Protein AF-A0A445HQZ4-F1 (afdb_monomer_lite)

pLDDT: mean 85.88, std 16.07, range [41.78, 96.69]

Sequence (71 aa):
MQGITRMDVALDAMRPLGFRTQLILRTVNELLDVYGGNQGWCFIEETYYKLLMEALLSKQQGSAEYKVENI

InterPro domains:
  IPR018848 WIYLD domain [PF10440] (4-61)
  IPR043017 WIYLD domain superfamily [G3DSA:1.10.8.850] (1-61)

Structure (mmCIF, N/CA/C/O backbone):
data_AF-A0A445HQZ4-F1
#
_entry.id   AF-A0A445HQZ4-F1
#
loop_
_atom_site.group_PDB
_atom_site.id
_atom_site.type_symbol
_atom_site.label_atom_id
_atom_site.label_alt_id
_atom_site.label_comp_id
_atom_site.label_asym_id
_atom_site.label_entity_id
_atom_site.label_seq_id
_atom_site.pdbx_PDB_ins_code
_atom_site.Cartn_x
_atom_site.Cartn_y
_atom_site.Cartn_z
_atom_site.occupancy
_atom_site.B_iso_or_equiv
_atom_site.auth_seq_id
_atom_site.auth_comp_id
_atom_site.auth_asym_id
_atom_site.auth_atom_id
_atom_site.pdbx_PDB_model_num
ATOM 1 N N . MET A 1 1 ? 3.554 -17.958 -18.831 1.00 41.78 1 MET A N 1
ATOM 2 C CA . MET A 1 1 ? 3.612 -17.737 -17.372 1.00 41.78 1 MET A CA 1
ATOM 3 C C . MET A 1 1 ? 3.610 -16.236 -17.149 1.00 41.78 1 MET A C 1
ATOM 5 O O . MET A 1 1 ? 4.554 -15.589 -17.580 1.00 41.78 1 MET A O 1
ATOM 9 N N . GLN A 1 2 ? 2.537 -15.666 -16.603 1.00 60.28 2 GLN A N 1
ATOM 10 C CA . GLN A 1 2 ? 2.590 -14.282 -16.124 1.00 60.28 2 GLN A CA 1
ATOM 11 C C . GLN A 1 2 ? 3.382 -14.305 -14.813 1.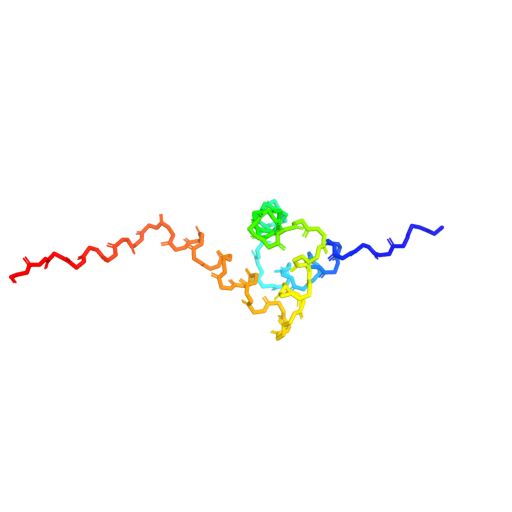00 60.28 2 GLN A C 1
ATOM 13 O O . GLN A 1 2 ? 3.067 -15.099 -13.930 1.00 60.28 2 GLN A O 1
ATOM 18 N N . GLY A 1 3 ? 4.476 -13.546 -14.742 1.00 74.38 3 GLY A N 1
ATOM 19 C CA . GLY A 1 3 ? 5.260 -13.428 -13.514 1.00 74.38 3 GLY A CA 1
ATOM 20 C C . GLY A 1 3 ? 4.433 -12.757 -12.420 1.00 74.38 3 GLY A C 1
ATOM 21 O O . GLY A 1 3 ? 3.600 -11.905 -12.721 1.00 74.38 3 GLY A O 1
ATOM 22 N N . ILE A 1 4 ? 4.660 -13.146 -11.165 1.00 84.44 4 ILE A N 1
ATOM 23 C CA . ILE A 1 4 ? 4.045 -12.492 -10.006 1.00 84.44 4 ILE A CA 1
ATOM 24 C C . ILE A 1 4 ? 4.579 -11.057 -9.949 1.00 84.44 4 ILE A C 1
ATOM 26 O O . ILE A 1 4 ? 5.793 -10.851 -9.884 1.00 84.44 4 ILE A O 1
ATOM 30 N N . THR A 1 5 ? 3.692 -10.064 -10.013 1.00 92.75 5 THR A N 1
ATOM 31 C CA . THR A 1 5 ? 4.092 -8.657 -9.895 1.00 92.75 5 THR A CA 1
ATOM 32 C C . THR A 1 5 ? 4.266 -8.270 -8.427 1.00 92.75 5 THR A C 1
ATOM 34 O O . THR A 1 5 ? 3.659 -8.872 -7.545 1.00 92.75 5 THR A O 1
ATOM 37 N N . ARG A 1 6 ? 5.037 -7.213 -8.137 1.00 93.75 6 ARG A N 1
ATOM 38 C CA . ARG A 1 6 ? 5.130 -6.663 -6.767 1.00 93.75 6 ARG A CA 1
ATOM 39 C C . ARG A 1 6 ? 3.766 -6.262 -6.201 1.00 93.75 6 ARG A C 1
ATOM 41 O O . ARG A 1 6 ? 3.514 -6.417 -5.012 1.00 93.75 6 ARG A O 1
ATOM 48 N N . MET A 1 7 ? 2.861 -5.810 -7.070 1.00 95.31 7 MET A N 1
ATOM 49 C CA . MET A 1 7 ? 1.485 -5.509 -6.688 1.00 95.31 7 MET A CA 1
ATOM 50 C C . MET A 1 7 ? 0.727 -6.765 -6.247 1.00 95.31 7 MET A C 1
ATOM 52 O O . MET A 1 7 ? 0.010 -6.720 -5.251 1.00 95.31 7 MET A O 1
ATOM 56 N N . ASP A 1 8 ? 0.913 -7.890 -6.940 1.00 94.56 8 ASP A N 1
ATOM 57 C CA . ASP A 1 8 ? 0.306 -9.163 -6.542 1.00 94.56 8 ASP A CA 1
ATOM 58 C C . ASP A 1 8 ? 0.825 -9.621 -5.175 1.00 94.56 8 ASP A C 1
ATOM 60 O O . ASP A 1 8 ? 0.032 -10.062 -4.345 1.00 94.56 8 ASP A O 1
ATOM 64 N N . VAL A 1 9 ? 2.124 -9.441 -4.900 1.00 94.25 9 VAL A N 1
ATOM 65 C CA . VAL A 1 9 ? 2.713 -9.763 -3.587 1.00 94.25 9 VAL A CA 1
ATOM 66 C C . VAL A 1 9 ? 2.164 -8.849 -2.487 1.00 94.25 9 VAL A C 1
ATOM 68 O O . VAL A 1 9 ? 1.791 -9.332 -1.422 1.00 94.25 9 VAL A O 1
ATOM 71 N N . ALA A 1 10 ? 2.045 -7.542 -2.738 1.00 95.19 10 ALA A N 1
ATOM 72 C CA . ALA A 1 10 ? 1.457 -6.607 -1.777 1.00 95.19 10 ALA A CA 1
ATOM 73 C C . ALA A 1 10 ? -0.018 -6.939 -1.476 1.00 95.19 10 ALA A C 1
ATOM 75 O O . ALA A 1 10 ? -0.469 -6.838 -0.332 1.00 95.19 10 ALA A O 1
ATOM 76 N N . LEU A 1 11 ? -0.775 -7.370 -2.492 1.00 95.56 11 LEU A N 1
ATOM 77 C CA . LEU A 1 11 ? -2.142 -7.855 -2.317 1.00 95.56 11 LEU A CA 1
ATOM 78 C C . LEU A 1 11 ? -2.187 -9.130 -1.476 1.00 95.56 11 LEU A C 1
ATOM 80 O O . LEU A 1 11 ? -3.025 -9.220 -0.580 1.00 95.56 11 LEU A O 1
ATOM 84 N N . ASP A 1 12 ? -1.310 -10.091 -1.749 1.00 94.75 12 ASP A N 1
ATOM 85 C CA . ASP A 1 12 ? -1.234 -11.345 -0.999 1.00 94.75 12 ASP A CA 1
ATOM 86 C C . ASP A 1 12 ? -0.853 -11.115 0.471 1.00 94.75 12 ASP A C 1
ATOM 88 O O . ASP A 1 12 ? -1.459 -11.699 1.364 1.00 94.75 12 ASP A O 1
ATOM 92 N N . ALA A 1 13 ? 0.050 -10.168 0.744 1.00 94.00 13 ALA A N 1
ATOM 93 C CA . ALA A 1 13 ? 0.444 -9.804 2.104 1.00 94.00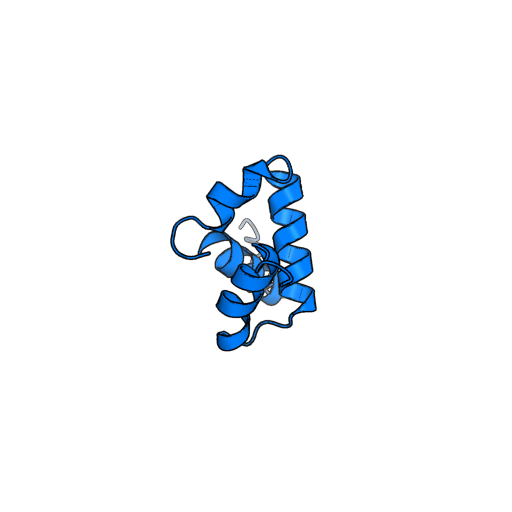 13 ALA A CA 1
ATOM 94 C C . ALA A 1 13 ? -0.687 -9.126 2.903 1.00 94.00 13 ALA A C 1
ATOM 96 O O . ALA A 1 13 ? -0.835 -9.364 4.102 1.00 94.00 13 ALA A O 1
ATOM 97 N N . MET A 1 14 ? -1.498 -8.281 2.254 1.00 94.88 14 MET A N 1
ATOM 98 C CA . MET A 1 14 ? -2.497 -7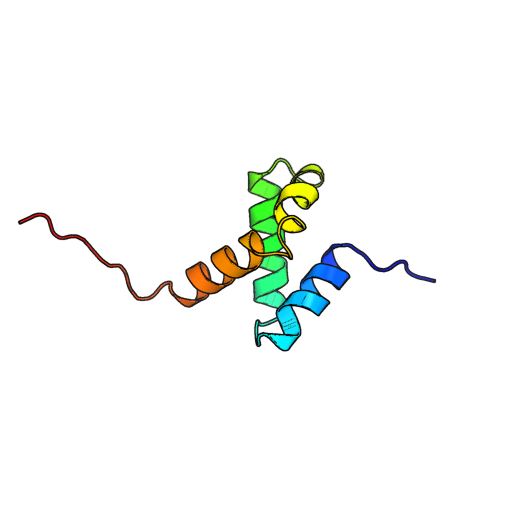.443 2.937 1.00 94.88 14 MET A CA 1
ATOM 99 C C . MET A 1 14 ? -3.908 -8.042 2.966 1.00 94.88 14 MET A C 1
ATOM 101 O O . MET A 1 14 ? -4.694 -7.724 3.861 1.00 94.88 14 MET A O 1
ATOM 105 N N . ARG A 1 15 ? -4.266 -8.921 2.023 1.00 93.56 15 ARG A N 1
ATOM 106 C CA . ARG A 1 15 ? -5.589 -9.576 1.992 1.00 93.56 15 ARG A CA 1
ATOM 107 C C . ARG A 1 15 ? -5.907 -10.375 3.266 1.00 93.56 15 ARG A C 1
ATOM 109 O O . ARG A 1 15 ? -7.022 -10.205 3.763 1.00 93.56 15 ARG A O 1
ATOM 116 N N . PRO A 1 16 ? -4.989 -11.184 3.837 1.00 94.38 16 PRO A N 1
ATOM 117 C CA . PRO A 1 16 ? -5.243 -11.925 5.075 1.00 94.38 16 PRO A CA 1
ATOM 118 C C . PRO A 1 16 ? -5.547 -11.028 6.279 1.00 94.38 16 PRO A C 1
ATOM 120 O O . PRO A 1 16 ? -6.209 -11.464 7.215 1.00 94.38 16 PRO A O 1
ATOM 123 N N . LEU A 1 17 ? -5.110 -9.766 6.242 1.00 91.81 17 LEU A N 1
ATOM 124 C CA . LEU A 1 17 ? -5.373 -8.773 7.285 1.00 91.81 17 LEU A CA 1
ATOM 125 C C . LEU A 1 17 ? -6.766 -8.125 7.159 1.00 91.81 17 LEU A C 1
ATOM 127 O O . LEU A 1 17 ? -7.141 -7.297 7.984 1.00 91.81 17 LEU A O 1
ATOM 131 N N . GLY A 1 18 ? -7.545 -8.487 6.134 1.00 92.88 18 GLY A N 1
ATOM 132 C CA . GLY A 1 18 ? -8.919 -8.016 5.933 1.00 92.88 18 GLY A C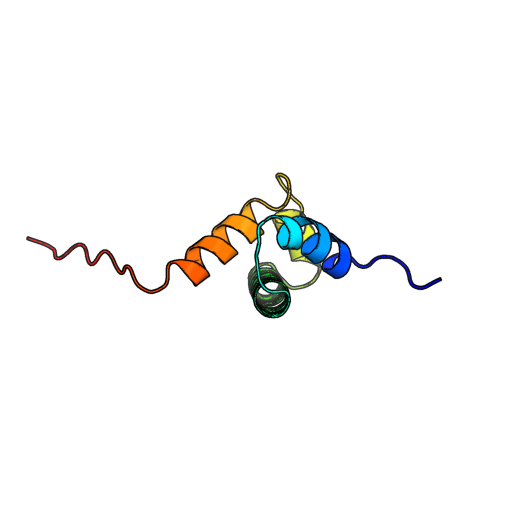A 1
ATOM 133 C C . GLY A 1 18 ? -9.046 -6.730 5.110 1.00 92.88 18 GLY A C 1
ATOM 134 O O . GLY A 1 18 ? -10.147 -6.190 4.975 1.00 92.88 18 GLY A O 1
ATOM 135 N N . PHE A 1 19 ? -7.955 -6.227 4.524 1.00 93.12 19 PHE A N 1
ATOM 136 C CA . PHE A 1 19 ? -8.010 -5.030 3.687 1.00 93.12 19 PHE A CA 1
ATOM 137 C C . PHE A 1 19 ? -8.650 -5.313 2.322 1.00 93.12 19 PHE A C 1
ATOM 139 O O . PHE A 1 19 ? -8.381 -6.315 1.654 1.00 93.12 19 PHE A O 1
ATOM 146 N N . ARG A 1 20 ? -9.487 -4.379 1.855 1.00 93.50 20 ARG A N 1
ATOM 147 C CA . ARG A 1 20 ? -10.095 -4.464 0.520 1.00 93.50 20 ARG A CA 1
ATOM 148 C C . ARG A 1 20 ? -9.023 -4.279 -0.553 1.00 93.50 20 ARG A C 1
ATOM 150 O O . ARG A 1 20 ? -8.266 -3.315 -0.504 1.00 93.50 20 ARG A O 1
ATOM 157 N N . THR A 1 21 ? -9.042 -5.125 -1.586 1.00 94.75 21 THR A N 1
ATOM 158 C CA . THR A 1 21 ? -8.095 -5.066 -2.724 1.00 94.75 21 THR A CA 1
ATOM 159 C C . THR A 1 21 ? -7.985 -3.657 -3.319 1.00 94.75 21 THR A C 1
ATOM 161 O O . THR A 1 21 ? -6.884 -3.159 -3.512 1.00 94.75 21 THR A O 1
ATOM 164 N N . GLN A 1 22 ? -9.108 -2.963 -3.530 1.00 94.75 22 GLN A N 1
ATOM 165 C CA . GLN A 1 22 ? -9.101 -1.595 -4.068 1.00 94.75 22 GLN A CA 1
ATOM 166 C C . GLN A 1 22 ? -8.387 -0.581 -3.160 1.00 94.75 22 GLN A C 1
ATOM 168 O O . GLN A 1 22 ? -7.747 0.342 -3.660 1.00 94.75 22 GLN A O 1
ATOM 173 N N . LEU A 1 23 ? -8.493 -0.744 -1.837 1.00 95.12 23 LEU A N 1
ATOM 174 C CA . LEU A 1 23 ? -7.827 0.129 -0.873 1.00 95.12 23 LEU A CA 1
ATOM 175 C C . LEU A 1 23 ? -6.313 -0.116 -0.880 1.00 95.12 23 LEU A C 1
ATOM 177 O O . LEU A 1 23 ? -5.548 0.845 -0.872 1.00 95.12 23 LEU A O 1
ATOM 181 N N . ILE A 1 24 ? -5.895 -1.382 -0.967 1.00 95.81 24 ILE A N 1
ATOM 182 C CA . ILE A 1 24 ? -4.482 -1.769 -1.085 1.00 95.81 24 ILE A CA 1
ATOM 183 C C . ILE A 1 24 ? -3.876 -1.169 -2.357 1.00 95.81 24 ILE A C 1
ATOM 185 O O . ILE A 1 24 ? -2.909 -0.421 -2.265 1.00 95.81 24 ILE A O 1
ATOM 189 N N . LEU A 1 25 ? -4.494 -1.411 -3.521 1.00 96.19 25 LEU A N 1
ATOM 190 C CA . LEU A 1 25 ? -4.025 -0.895 -4.815 1.00 96.19 25 LEU A CA 1
ATOM 191 C C . LEU A 1 25 ? -3.852 0.628 -4.798 1.00 96.19 25 LEU A C 1
ATOM 193 O O . LEU A 1 25 ? -2.818 1.145 -5.213 1.00 96.19 25 LEU A O 1
ATOM 197 N N . ARG A 1 26 ? -4.865 1.346 -4.296 1.00 96.69 26 ARG A N 1
ATOM 198 C CA . ARG A 1 26 ? -4.822 2.806 -4.188 1.00 96.69 26 ARG A CA 1
ATOM 199 C C . ARG A 1 26 ? -3.671 3.260 -3.293 1.00 96.69 26 ARG A C 1
ATOM 201 O O . ARG A 1 26 ? -2.910 4.128 -3.694 1.00 96.69 26 ARG A O 1
ATOM 208 N N . THR A 1 27 ? -3.548 2.669 -2.109 1.00 96.50 27 THR A N 1
ATOM 209 C CA . THR A 1 27 ? -2.536 3.071 -1.123 1.00 96.50 27 THR A CA 1
ATOM 210 C C . THR A 1 27 ? -1.123 2.804 -1.634 1.00 96.50 27 THR A C 1
ATOM 212 O O . THR A 1 27 ? -0.258 3.655 -1.478 1.00 96.50 27 THR A O 1
ATOM 215 N N . VAL A 1 28 ? -0.892 1.673 -2.307 1.00 96.31 28 VAL A N 1
ATOM 216 C CA . VAL A 1 28 ? 0.397 1.389 -2.952 1.00 96.31 28 VAL A CA 1
ATOM 217 C C . VAL A 1 28 ? 0.716 2.436 -4.016 1.00 96.31 28 VAL A C 1
ATOM 219 O O . VAL A 1 28 ? 1.816 2.971 -4.004 1.00 96.31 28 VAL A O 1
ATOM 222 N N . ASN A 1 29 ? -0.228 2.768 -4.903 1.00 96.38 29 ASN A N 1
ATOM 223 C CA . ASN A 1 29 ? 0.009 3.780 -5.938 1.00 96.38 29 ASN A CA 1
ATOM 224 C C . ASN A 1 29 ? 0.338 5.153 -5.337 1.00 96.38 29 ASN A C 1
ATOM 226 O O . ASN A 1 29 ? 1.293 5.783 -5.768 1.00 96.38 29 ASN A O 1
ATOM 230 N N . GLU A 1 30 ? -0.390 5.578 -4.303 1.00 95.75 30 GLU A N 1
ATOM 231 C CA . GLU A 1 30 ? -0.099 6.837 -3.610 1.00 95.75 30 GLU A CA 1
ATOM 232 C C . GLU A 1 30 ? 1.294 6.836 -2.960 1.00 95.75 30 GLU A C 1
ATOM 234 O O . GLU A 1 30 ? 2.012 7.830 -3.038 1.00 95.75 30 GLU A O 1
ATOM 239 N N . LEU A 1 31 ? 1.706 5.722 -2.344 1.00 95.56 31 LEU A N 1
ATOM 240 C CA . LEU A 1 31 ? 3.057 5.594 -1.796 1.00 95.56 31 LEU A CA 1
ATOM 241 C C . LEU A 1 31 ? 4.107 5.647 -2.912 1.00 95.56 31 LEU A C 1
ATOM 243 O O . LEU A 1 31 ? 5.104 6.351 -2.779 1.00 95.56 31 LEU A O 1
ATOM 247 N N . LEU A 1 32 ? 3.886 4.956 -4.032 1.00 95.94 32 LEU A N 1
ATOM 248 C CA . LEU A 1 32 ? 4.795 5.025 -5.177 1.00 95.94 32 LEU A CA 1
ATOM 249 C C . LEU A 1 32 ? 4.898 6.456 -5.716 1.00 95.94 32 LEU A C 1
ATOM 251 O O . LEU A 1 32 ? 6.009 6.905 -5.974 1.00 95.94 32 LEU A O 1
ATOM 255 N N . ASP A 1 33 ? 3.798 7.203 -5.809 1.00 95.56 33 ASP A N 1
ATOM 256 C CA . ASP A 1 33 ? 3.825 8.608 -6.235 1.00 95.56 33 ASP A CA 1
ATOM 257 C C . ASP A 1 33 ? 4.687 9.478 -5.299 1.00 95.56 33 ASP A C 1
ATOM 259 O O . ASP A 1 33 ? 5.462 10.310 -5.772 1.00 95.56 33 ASP A O 1
ATOM 263 N N . VAL A 1 34 ? 4.627 9.244 -3.981 1.00 94.38 34 VAL A N 1
ATOM 264 C CA . VAL A 1 34 ? 5.451 9.955 -2.982 1.00 94.38 34 VAL A CA 1
ATOM 265 C C . VAL A 1 34 ? 6.936 9.591 -3.088 1.00 94.38 34 VAL A C 1
ATOM 267 O O . VAL A 1 34 ? 7.795 10.464 -2.970 1.00 94.38 34 VAL A O 1
ATOM 270 N N . TYR A 1 35 ? 7.258 8.319 -3.332 1.00 92.56 35 TYR A N 1
ATOM 271 C CA . TYR A 1 35 ? 8.635 7.809 -3.330 1.00 92.56 35 TYR A CA 1
ATOM 272 C C . TYR A 1 35 ? 9.277 7.710 -4.728 1.00 92.56 35 TYR A C 1
ATOM 274 O O . TYR A 1 35 ? 10.256 6.985 -4.919 1.00 92.56 35 TYR A O 1
ATOM 282 N N . GLY A 1 36 ? 8.769 8.451 -5.717 1.00 90.75 36 GLY A N 1
ATOM 283 C CA . GLY A 1 36 ? 9.401 8.554 -7.040 1.00 90.75 36 GLY A CA 1
ATOM 284 C C . GLY A 1 36 ? 9.096 7.382 -7.979 1.00 90.75 36 GLY A C 1
ATOM 285 O O . GLY A 1 36 ? 9.957 6.921 -8.734 1.00 90.75 36 GLY A O 1
ATOM 286 N N . GLY A 1 37 ? 7.867 6.879 -7.935 1.00 92.94 37 GLY A N 1
ATOM 287 C CA . GLY A 1 37 ? 7.361 5.801 -8.771 1.00 92.94 37 GLY A CA 1
ATOM 288 C C . GLY A 1 37 ? 7.984 4.455 -8.413 1.00 92.94 37 GLY A C 1
ATOM 289 O O . GLY A 1 37 ? 8.005 4.040 -7.259 1.00 92.94 37 GLY A O 1
ATOM 290 N N . ASN A 1 38 ? 8.512 3.748 -9.415 1.00 91.12 38 ASN A N 1
ATOM 291 C CA . ASN A 1 38 ? 8.943 2.355 -9.263 1.00 91.12 38 ASN A CA 1
ATOM 292 C C . ASN A 1 38 ? 10.127 2.149 -8.292 1.00 91.12 38 ASN A C 1
ATOM 294 O O . ASN A 1 38 ? 10.334 1.032 -7.819 1.00 91.12 38 ASN A O 1
ATOM 298 N N . GLN A 1 39 ? 10.898 3.199 -7.988 1.00 90.69 39 GLN A N 1
ATOM 299 C CA . GLN A 1 39 ? 11.957 3.131 -6.971 1.00 90.69 39 GLN A CA 1
ATOM 300 C C . GLN A 1 39 ? 11.383 3.054 -5.550 1.00 90.69 39 GLN A C 1
ATOM 302 O O . GLN A 1 39 ? 12.018 2.483 -4.672 1.00 90.69 39 GLN A O 1
ATOM 307 N N . GLY A 1 40 ? 10.152 3.531 -5.341 1.00 91.94 40 GLY A N 1
ATOM 308 C CA . GLY A 1 40 ? 9.488 3.539 -4.041 1.00 91.94 40 GLY A CA 1
ATOM 309 C C . GLY A 1 40 ? 9.163 2.161 -3.470 1.00 91.94 40 GLY A C 1
ATOM 310 O O . GLY A 1 40 ? 8.938 2.025 -2.270 1.00 91.94 40 GLY A O 1
ATOM 311 N N . TRP A 1 41 ? 9.187 1.120 -4.305 1.00 93.88 41 TRP A N 1
ATOM 312 C CA . TRP A 1 41 ? 8.957 -0.254 -3.866 1.00 93.88 41 TRP A CA 1
ATOM 313 C C . TRP A 1 41 ? 9.930 -0.712 -2.782 1.00 93.88 41 TRP A C 1
ATOM 315 O O . TRP A 1 41 ? 9.508 -1.469 -1.918 1.00 93.88 41 TRP A O 1
ATOM 325 N N . CYS A 1 42 ? 11.184 -0.240 -2.775 1.00 93.19 42 CYS A N 1
ATOM 326 C CA . CYS A 1 42 ? 12.137 -0.651 -1.743 1.00 93.19 42 CYS A CA 1
ATOM 327 C C . CYS A 1 42 ? 11.659 -0.266 -0.334 1.00 93.19 42 CYS A C 1
ATOM 329 O O . CYS A 1 42 ? 11.761 -1.084 0.570 1.00 93.19 42 CYS A O 1
ATOM 331 N N . PHE A 1 43 ? 11.056 0.915 -0.172 1.00 91.19 43 PHE A N 1
ATOM 332 C CA . PHE A 1 43 ? 10.498 1.382 1.101 1.00 91.19 43 PHE A CA 1
ATOM 333 C C . PHE A 1 43 ? 9.188 0.674 1.459 1.00 91.19 43 PHE A C 1
ATOM 335 O O . PHE A 1 43 ? 8.888 0.465 2.631 1.00 91.19 43 PHE A O 1
ATOM 342 N N . ILE A 1 44 ? 8.391 0.307 0.450 1.00 93.50 44 ILE A N 1
ATOM 343 C CA . ILE A 1 44 ? 7.130 -0.416 0.651 1.00 93.50 44 ILE A CA 1
ATOM 344 C C . ILE A 1 44 ? 7.395 -1.866 1.061 1.00 93.50 44 ILE A C 1
ATOM 346 O O . ILE A 1 44 ? 6.692 -2.381 1.919 1.00 93.50 44 ILE A O 1
ATOM 350 N N . GLU A 1 45 ? 8.375 -2.535 0.458 1.00 93.44 45 GLU A N 1
ATOM 351 C CA . GLU A 1 45 ? 8.723 -3.932 0.753 1.00 93.44 45 GLU A CA 1
ATOM 352 C C . GLU A 1 45 ? 9.556 -4.061 2.042 1.00 93.44 45 GLU A C 1
ATOM 354 O O . GLU A 1 45 ? 9.606 -5.132 2.656 1.00 93.44 45 GLU A O 1
ATOM 359 N N . GLU A 1 46 ? 10.184 -2.970 2.486 1.00 90.88 46 GLU A N 1
ATOM 360 C CA . GLU A 1 46 ? 10.953 -2.922 3.723 1.00 90.88 46 GLU A CA 1
ATOM 361 C C . GLU A 1 46 ? 10.085 -3.239 4.951 1.00 90.88 46 GLU A C 1
ATOM 363 O O . GLU A 1 46 ? 8.905 -2.891 5.045 1.00 90.88 46 GLU A O 1
ATOM 368 N N . THR A 1 47 ? 10.689 -3.923 5.928 1.00 89.44 47 THR A N 1
ATOM 369 C CA . THR A 1 47 ? 10.038 -4.279 7.200 1.00 89.44 47 THR A CA 1
ATOM 370 C C . THR A 1 47 ? 8.673 -4.956 6.993 1.00 89.44 47 THR A C 1
ATOM 372 O O . THR A 1 47 ? 7.700 -4.641 7.672 1.00 89.44 47 THR A O 1
ATOM 375 N N . TYR A 1 48 ? 8.586 -5.886 6.035 1.00 88.88 48 TYR A N 1
ATOM 376 C CA . TYR A 1 48 ? 7.380 -6.682 5.771 1.00 88.88 48 TYR A CA 1
ATOM 377 C C . TYR A 1 48 ? 6.129 -5.817 5.533 1.00 88.88 48 TYR A C 1
ATOM 379 O O . TYR A 1 48 ? 5.086 -6.004 6.160 1.00 88.88 48 TYR A O 1
ATOM 387 N N . TYR A 1 49 ? 6.230 -4.836 4.633 1.00 93.94 49 TYR A N 1
ATOM 388 C CA . TYR A 1 49 ? 5.109 -3.965 4.270 1.00 93.94 49 TYR A CA 1
ATOM 389 C C . TYR A 1 49 ? 4.530 -3.139 5.426 1.00 93.94 49 TYR A C 1
ATOM 391 O O . TYR A 1 49 ? 3.369 -2.720 5.370 1.00 93.94 49 TYR A O 1
ATOM 399 N N . LYS A 1 50 ? 5.333 -2.855 6.461 1.00 94.44 50 LYS A N 1
ATOM 400 C CA . LYS A 1 50 ? 4.919 -2.038 7.611 1.00 94.44 50 LYS A CA 1
ATOM 401 C C . LYS A 1 50 ? 4.386 -0.669 7.182 1.00 94.44 50 LYS A C 1
ATOM 403 O O . LYS A 1 50 ? 3.310 -0.283 7.624 1.00 94.44 50 LYS A O 1
ATOM 408 N N . LEU A 1 51 ? 5.080 0.020 6.274 1.00 94.88 51 LEU A N 1
ATOM 409 C CA . LEU A 1 51 ? 4.659 1.326 5.756 1.00 94.88 51 LEU A CA 1
ATOM 410 C C . LEU A 1 51 ? 3.286 1.262 5.068 1.00 94.88 51 LEU A C 1
ATOM 412 O O . LEU A 1 51 ? 2.414 2.094 5.316 1.00 94.88 51 LEU A O 1
ATOM 416 N N . LEU A 1 52 ? 3.074 0.247 4.225 1.00 95.94 52 LEU A N 1
ATOM 417 C CA . LEU A 1 52 ? 1.788 0.017 3.570 1.00 95.94 52 LEU A CA 1
ATOM 418 C C . LEU A 1 52 ? 0.689 -0.268 4.601 1.00 95.94 52 LEU A C 1
ATOM 420 O O . LEU A 1 52 ? -0.402 0.286 4.494 1.00 95.94 52 LEU A O 1
ATOM 424 N N . MET A 1 53 ? 0.976 -1.083 5.618 1.00 95.31 53 MET A N 1
ATOM 425 C CA . MET A 1 53 ? 0.033 -1.385 6.695 1.00 95.31 53 MET A CA 1
ATOM 426 C C . MET A 1 53 ? -0.348 -0.131 7.495 1.00 95.31 53 MET A C 1
ATOM 428 O O . MET A 1 53 ? -1.533 0.121 7.701 1.00 95.31 53 MET A O 1
ATOM 432 N N . GLU A 1 54 ? 0.627 0.683 7.902 1.00 94.56 54 GLU A N 1
ATOM 433 C CA . GLU A 1 54 ? 0.400 1.942 8.626 1.00 94.56 54 GLU A CA 1
ATOM 434 C C . GLU A 1 54 ? -0.426 2.935 7.796 1.00 94.56 54 GLU A C 1
ATOM 436 O O . GLU A 1 54 ? -1.371 3.544 8.308 1.00 94.56 54 GLU A O 1
ATOM 441 N N . ALA A 1 55 ? -0.140 3.051 6.496 1.00 94.81 55 ALA A N 1
ATOM 442 C CA . ALA A 1 55 ? -0.912 3.890 5.584 1.00 94.81 55 ALA A CA 1
ATOM 443 C C . ALA A 1 55 ? -2.359 3.386 5.416 1.00 94.81 55 ALA A C 1
ATOM 445 O O . ALA A 1 55 ? -3.302 4.183 5.423 1.00 94.81 55 ALA A O 1
ATOM 446 N N . LEU A 1 56 ? -2.558 2.067 5.310 1.00 94.94 56 LEU A N 1
ATOM 447 C CA . LEU A 1 56 ? -3.884 1.449 5.230 1.00 94.94 56 LEU A CA 1
ATOM 448 C C . LEU A 1 56 ? -4.701 1.684 6.503 1.00 94.94 56 LEU A C 1
ATOM 450 O O . LEU A 1 56 ? -5.866 2.081 6.416 1.00 94.94 56 LEU A O 1
ATOM 454 N N . LEU A 1 57 ? -4.087 1.488 7.672 1.00 93.81 57 LEU A N 1
ATOM 455 C CA . LEU A 1 57 ? -4.710 1.750 8.970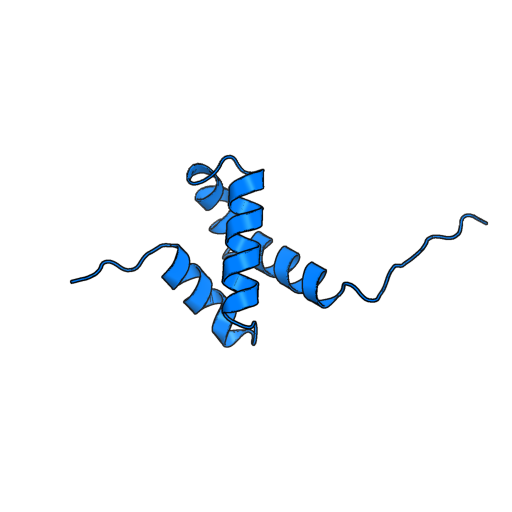 1.00 93.81 57 LEU A CA 1
ATOM 456 C C . LEU A 1 57 ? -5.073 3.229 9.125 1.00 93.81 57 LEU A C 1
ATOM 458 O O . LEU A 1 57 ? -6.194 3.536 9.521 1.00 93.81 57 LEU A O 1
ATOM 462 N N . SER A 1 58 ? -4.179 4.141 8.736 1.00 90.94 58 SER A N 1
ATOM 463 C CA . SER A 1 58 ? 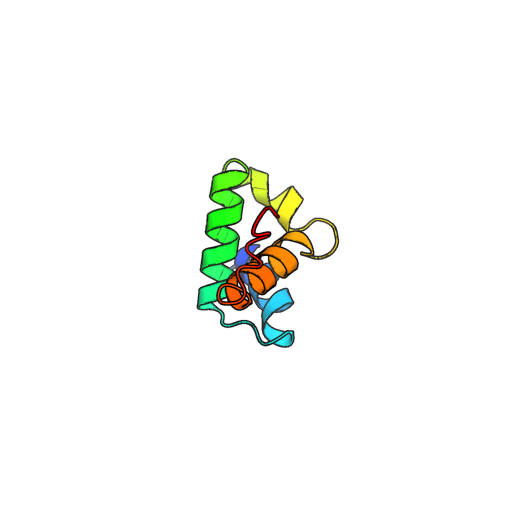-4.436 5.587 8.791 1.00 90.94 58 SER A CA 1
ATOM 464 C C . SER A 1 58 ? -5.636 5.987 7.927 1.00 90.94 58 SER A C 1
ATOM 466 O O . SER A 1 58 ? -6.469 6.790 8.341 1.00 90.94 58 SER A O 1
ATOM 468 N N . LYS A 1 59 ? -5.786 5.378 6.744 1.00 88.12 59 LYS A N 1
ATOM 469 C CA . LYS A 1 59 ? -6.933 5.612 5.849 1.00 88.12 59 LYS A CA 1
ATOM 470 C C . LYS A 1 59 ? -8.237 5.021 6.371 1.00 88.12 59 LYS A C 1
ATOM 472 O O . LYS A 1 59 ? -9.298 5.587 6.122 1.00 88.12 59 LYS A O 1
ATOM 477 N N . GLN A 1 60 ? -8.174 3.897 7.079 1.00 83.94 60 GLN A N 1
ATOM 478 C CA . GLN A 1 60 ? -9.334 3.352 7.784 1.00 83.94 60 GLN A CA 1
ATOM 479 C C . GLN A 1 60 ? -9.720 4.204 9.001 1.00 83.94 60 GLN A C 1
ATOM 481 O O . GLN A 1 60 ? -10.900 4.296 9.317 1.00 83.94 60 GLN A O 1
ATOM 486 N N . GLN A 1 61 ? -8.744 4.844 9.650 1.00 74.25 61 GLN A N 1
ATOM 487 C CA . GLN A 1 61 ? -8.931 5.700 10.827 1.00 74.25 61 GLN A CA 1
ATOM 488 C C . GLN A 1 61 ? -9.286 7.159 10.497 1.00 74.25 61 GLN A C 1
ATOM 490 O O . GLN A 1 61 ? -9.412 7.972 11.410 1.00 74.25 61 GLN A O 1
ATOM 495 N N . GLY A 1 62 ? -9.528 7.499 9.226 1.00 59.25 62 GLY A N 1
ATOM 496 C CA . GLY A 1 62 ? -9.971 8.822 8.759 1.00 59.25 62 GLY A CA 1
ATOM 497 C C . GLY A 1 62 ? -11.376 9.266 9.216 1.00 59.25 62 GLY A C 1
ATOM 498 O O . GLY A 1 62 ? -12.108 9.863 8.433 1.00 59.25 62 GLY A O 1
ATOM 499 N N . SER A 1 63 ? -11.754 8.978 10.465 1.00 51.06 63 SER A N 1
ATOM 500 C CA . SER A 1 63 ? -12.908 9.519 11.197 1.00 51.06 63 SER A CA 1
ATOM 501 C C . SER A 1 63 ? -12.628 9.719 12.702 1.00 51.06 63 SER A C 1
ATOM 503 O O . SER A 1 63 ? -13.563 9.723 13.499 1.00 51.06 63 SER A O 1
ATOM 505 N N . ALA A 1 64 ? -11.366 9.850 13.120 1.00 45.00 64 ALA A N 1
ATOM 506 C CA . ALA A 1 64 ? -10.996 10.292 14.467 1.00 45.00 64 ALA A CA 1
ATOM 507 C C . ALA A 1 64 ? -9.889 11.349 14.364 1.00 45.00 64 ALA A C 1
ATOM 509 O O . ALA A 1 64 ? -8.714 11.107 14.622 1.00 45.00 64 ALA A O 1
ATOM 510 N N . GLU A 1 65 ? -10.285 12.536 13.916 1.00 49.88 65 GLU A N 1
ATOM 511 C CA . GLU A 1 65 ? -9.472 13.740 14.004 1.00 49.88 65 GLU A CA 1
ATOM 512 C C . GLU A 1 65 ? -9.291 14.064 15.498 1.00 49.88 65 GLU A C 1
ATOM 514 O O . GLU A 1 65 ? -10.198 14.585 16.144 1.00 49.88 65 GLU A O 1
ATOM 519 N N . TYR A 1 66 ? -8.139 13.738 16.087 1.00 53.78 66 TYR A N 1
ATOM 520 C CA . TYR A 1 66 ? -7.749 14.356 17.352 1.00 53.78 66 TYR A CA 1
ATOM 521 C C . TYR A 1 66 ? -7.307 15.782 17.034 1.00 53.78 66 TYR A C 1
ATOM 523 O O . TYR A 1 66 ? -6.121 16.064 16.861 1.00 53.78 66 TYR A O 1
ATOM 531 N N . LYS A 1 67 ? -8.285 16.689 16.929 1.00 44.97 67 LYS A N 1
ATOM 532 C CA . LYS A 1 67 ? -8.033 18.115 17.110 1.00 44.97 67 LYS A CA 1
ATOM 533 C C . LYS A 1 67 ? -7.463 18.270 18.512 1.00 44.97 67 LYS A C 1
ATOM 535 O O . LYS A 1 67 ? -8.191 18.174 19.497 1.00 44.97 67 LYS A O 1
ATOM 540 N N . VAL A 1 68 ? -6.157 18.486 18.613 1.00 55.78 68 VAL A N 1
ATOM 541 C CA . VAL A 1 68 ? -5.600 19.116 19.806 1.00 55.78 68 VAL A CA 1
ATOM 542 C C . VAL A 1 68 ? -6.087 20.559 19.745 1.00 55.78 68 VAL A C 1
ATOM 544 O O . VAL A 1 68 ? -5.461 21.420 19.132 1.00 55.78 68 VAL A O 1
ATOM 547 N N . GLU A 1 69 ? -7.290 20.788 20.270 1.00 52.69 69 GLU A N 1
ATOM 548 C CA . GLU A 1 69 ? -7.775 22.132 20.538 1.00 52.69 69 GLU A CA 1
ATOM 549 C C . GLU A 1 69 ? -6.860 22.718 21.609 1.00 52.69 69 GLU A C 1
ATOM 551 O O . GLU A 1 69 ? -6.733 22.205 22.720 1.00 52.69 69 GLU A O 1
ATOM 556 N N . ASN A 1 70 ? -6.126 23.735 21.184 1.00 49.09 70 ASN A N 1
ATOM 557 C CA . ASN A 1 70 ? -5.139 24.450 21.962 1.00 49.09 70 ASN A CA 1
ATOM 558 C C . ASN A 1 70 ? -5.872 25.209 23.085 1.00 49.09 70 ASN A C 1
ATOM 560 O O . ASN A 1 70 ? -6.533 26.208 22.798 1.00 49.09 70 ASN A O 1
ATOM 564 N N . ILE A 1 71 ? -5.795 24.703 24.323 1.00 57.09 71 ILE A N 1
ATOM 565 C CA . ILE A 1 71 ? -6.219 25.417 25.545 1.00 57.09 71 ILE A CA 1
ATOM 566 C C . ILE A 1 71 ? -5.229 26.546 25.832 1.00 57.09 71 ILE A C 1
ATOM 568 O O . ILE A 1 71 ? -4.008 26.293 25.707 1.00 57.09 71 ILE A O 1
#

Organism: Glycine soja (NCBI:txid3848)

Foldseek 3Di:
DPDQDLLNVQCVLCVVVPDDSVLLVVLVQVQCVVVVHPVSVVVCPPPNRPVSVVSSVVVVVVPDPPPPPPD

Radius of gyration: 14.28 Å; chains: 1; bounding box: 25×43×43 Å

Secondary structure (DSSP, 8-state):
-PPPPHHHHHHHHHGGGT--HHHHHHHHHHHHHHTTGGGGHHHHHTTTTHHHHHHHHHHHTTT--------